Protein AF-A0A427QVI4-F1 (afdb_monomer_lite)

Foldseek 3Di:
DLCQQADPDPVLVVVLVVLVVVLVVLLVLLVVVVLRDPVLNVVLVVLSVVLVCLSNQHQDPVAHGRDPPDDVVSVVVSVVVNVVSSVVSVVSSVVSND

Secondary structure (DSSP, 8-state):
-HHHHHS--HHHHHHHHHHHHHHHHHHHHHHHHT---HHHHHHHHHHHHHHHHHHTTPPBTTBPPP-TTS-HHHHHHHHHHHHHHHHHHHHHHHHHH-

pLDDT: mean 88.26, std 4.22, range [71.88, 94.31]

Sequence (98 aa):
M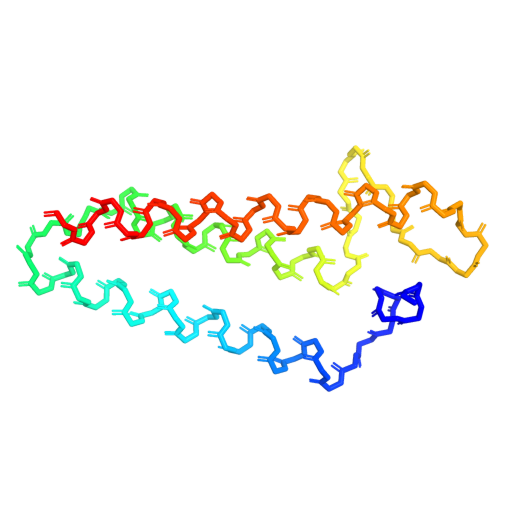KSFLIYDSLIKRYVLLTVGLIIIAFMIAIFFKGELEIDFAIGAVCGYLNIFLLLKNYRFPLIPEVKEDSDDLVMYTRVSLLIFFVLIEFGFLLAALF

Radius of gyration: 14.97 Å; chains: 1; bounding box: 31×21×44 Å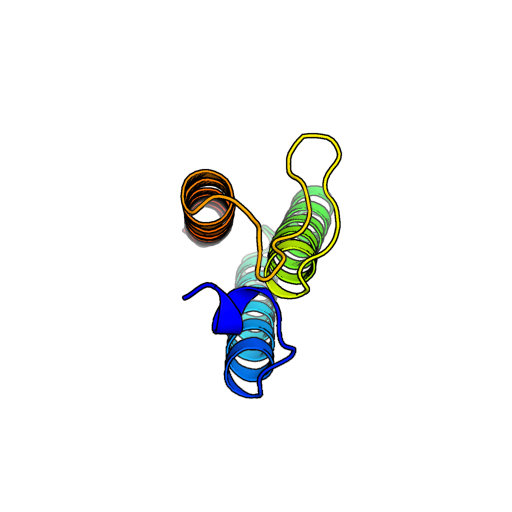

Structure (mmCIF, N/CA/C/O backbone):
data_AF-A0A427QVI4-F1
#
_entry.id   AF-A0A427QVI4-F1
#
loop_
_atom_site.group_PDB
_atom_site.id
_atom_site.type_symbol
_atom_site.label_atom_id
_atom_site.label_alt_id
_atom_site.label_comp_id
_atom_site.label_asym_id
_atom_site.label_entity_id
_atom_site.label_seq_id
_atom_site.pdbx_PDB_ins_code
_atom_site.Cartn_x
_atom_site.Cartn_y
_atom_site.Cartn_z
_atom_site.occupancy
_atom_site.B_iso_or_equiv
_atom_site.auth_seq_id
_atom_site.auth_comp_id
_atom_site.auth_asym_id
_atom_site.auth_atom_id
_atom_site.pdbx_PDB_model_num
ATOM 1 N N . MET A 1 1 ? 16.360 1.280 -11.080 1.00 71.88 1 MET A N 1
ATOM 2 C CA . MET A 1 1 ? 14.950 1.348 -10.616 1.00 71.88 1 MET A CA 1
ATOM 3 C C . MET A 1 1 ? 13.955 0.703 -11.581 1.00 71.88 1 MET A C 1
ATOM 5 O O . MET A 1 1 ? 13.097 -0.020 -11.097 1.00 71.88 1 MET A O 1
ATOM 9 N N . LYS A 1 2 ? 14.063 0.870 -12.910 1.00 75.94 2 LYS A N 1
ATOM 10 C CA . LYS A 1 2 ? 13.172 0.190 -13.880 1.00 75.94 2 LYS A CA 1
ATOM 11 C C . LYS A 1 2 ? 13.067 -1.325 -13.679 1.00 75.94 2 LYS A C 1
ATOM 13 O O . LYS A 1 2 ? 11.969 -1.832 -13.499 1.00 75.94 2 LYS A O 1
ATOM 18 N N . SER A 1 3 ? 14.204 -2.021 -13.592 1.00 80.38 3 SER A N 1
ATOM 19 C CA . SER A 1 3 ? 14.241 -3.466 -13.304 1.00 80.38 3 SER A CA 1
ATOM 20 C C . SER A 1 3 ? 13.514 -3.823 -11.999 1.00 80.38 3 SER A C 1
ATOM 22 O O . SER A 1 3 ? 12.773 -4.801 -11.962 1.00 80.38 3 SER A O 1
ATOM 24 N N . PHE A 1 4 ? 13.624 -2.980 -10.960 1.00 81.81 4 PHE A N 1
ATOM 25 C CA . PHE A 1 4 ? 12.839 -3.172 -9.744 1.00 81.81 4 PHE A CA 1
ATOM 26 C C . PHE A 1 4 ? 11.353 -3.157 -10.078 1.00 81.81 4 PHE A C 1
ATOM 28 O O . PHE A 1 4 ? 10.710 -4.136 -9.768 1.00 81.81 4 PHE A O 1
ATOM 35 N N . LEU A 1 5 ? 10.808 -2.144 -10.759 1.00 80.44 5 LEU A N 1
ATOM 36 C CA . LEU A 1 5 ? 9.374 -2.089 -11.087 1.00 80.44 5 LEU A CA 1
ATOM 37 C C . LEU A 1 5 ? 8.900 -3.192 -12.039 1.00 80.44 5 LEU A C 1
ATOM 39 O O . LEU A 1 5 ? 7.792 -3.673 -11.842 1.00 80.44 5 LEU A O 1
ATOM 43 N N . ILE A 1 6 ? 9.723 -3.641 -12.982 1.00 82.62 6 ILE A N 1
ATOM 44 C CA . ILE A 1 6 ? 9.343 -4.648 -13.984 1.00 82.62 6 ILE A CA 1
ATOM 45 C C . ILE A 1 6 ? 9.302 -6.057 -13.380 1.00 82.62 6 ILE A C 1
ATOM 47 O O . ILE A 1 6 ? 8.304 -6.761 -13.507 1.00 82.62 6 ILE A O 1
ATOM 51 N N . TYR A 1 7 ? 10.369 -6.470 -12.696 1.00 84.75 7 TYR A N 1
ATOM 52 C CA . TYR A 1 7 ? 10.537 -7.861 -12.280 1.00 84.75 7 TYR A CA 1
ATOM 53 C C . TYR A 1 7 ? 9.917 -8.131 -10.906 1.00 84.75 7 TYR A C 1
ATOM 55 O O . TYR A 1 7 ? 9.964 -7.291 -10.001 1.00 84.75 7 TYR A O 1
ATOM 63 N N . ASP A 1 8 ? 9.346 -9.322 -10.718 1.00 82.06 8 ASP A N 1
ATOM 64 C CA . ASP A 1 8 ? 8.903 -9.774 -9.398 1.00 82.06 8 ASP A CA 1
ATOM 65 C C . ASP A 1 8 ? 10.114 -10.191 -8.554 1.00 82.06 8 ASP A C 1
ATOM 67 O O . ASP A 1 8 ? 10.541 -11.343 -8.563 1.00 82.06 8 ASP A O 1
ATOM 71 N N . SER A 1 9 ? 10.709 -9.226 -7.857 1.00 86.38 9 SER A N 1
ATOM 72 C CA . SER A 1 9 ? 11.884 -9.458 -7.021 1.00 86.38 9 SER A CA 1
ATOM 73 C C . SER A 1 9 ? 11.509 -9.907 -5.606 1.00 86.38 9 SER A C 1
ATOM 75 O O . SER A 1 9 ? 10.455 -9.553 -5.072 1.00 86.38 9 SER A O 1
ATOM 77 N N . LEU A 1 10 ? 12.423 -10.627 -4.947 1.00 87.25 10 LEU A N 1
ATOM 78 C CA . LEU A 1 10 ? 12.299 -10.950 -3.519 1.00 87.25 10 LEU A CA 1
ATOM 79 C C . LEU A 1 10 ? 12.104 -9.690 -2.667 1.00 87.25 10 LEU A C 1
ATOM 81 O O . LEU A 1 10 ? 11.284 -9.686 -1.755 1.00 87.25 10 LEU A O 1
ATOM 85 N N . ILE A 1 11 ? 12.791 -8.597 -3.014 1.00 86.94 11 ILE A N 1
ATOM 86 C CA . ILE A 1 11 ? 12.679 -7.315 -2.310 1.00 86.94 11 ILE A CA 1
ATOM 87 C C . ILE A 1 11 ? 11.236 -6.802 -2.343 1.00 86.94 11 ILE A C 1
ATOM 89 O O . ILE A 1 11 ? 10.708 -6.430 -1.300 1.00 86.94 11 ILE A O 1
ATOM 93 N N . LYS A 1 12 ? 10.555 -6.835 -3.498 1.00 88.88 12 LYS A N 1
ATOM 94 C CA . LYS A 1 12 ? 9.139 -6.436 -3.576 1.00 88.88 12 LYS A CA 1
ATOM 95 C C . LYS A 1 12 ? 8.254 -7.267 -2.669 1.00 88.88 12 LYS A C 1
ATOM 97 O O . LYS A 1 12 ? 7.375 -6.722 -2.014 1.00 88.88 12 LYS A O 1
ATOM 102 N N . ARG A 1 13 ? 8.475 -8.582 -2.641 1.00 89.25 13 ARG A N 1
ATOM 103 C CA . ARG A 1 13 ? 7.702 -9.493 -1.793 1.00 89.25 13 ARG A CA 1
ATOM 104 C C . ARG A 1 13 ? 7.888 -9.153 -0.320 1.00 89.25 13 ARG A C 1
ATOM 106 O O . ARG A 1 13 ? 6.898 -9.060 0.391 1.00 89.25 13 ARG A O 1
ATOM 113 N N . TYR A 1 14 ? 9.121 -8.889 0.110 1.00 90.69 14 TYR A N 1
ATOM 114 C CA . TYR A 1 14 ? 9.386 -8.443 1.476 1.00 90.69 14 TYR A CA 1
ATOM 115 C C . TYR A 1 14 ? 8.743 -7.090 1.780 1.00 90.69 14 TYR A C 1
ATOM 117 O O . TYR A 1 14 ? 8.093 -6.968 2.809 1.00 90.69 14 TYR A O 1
ATOM 125 N N . VAL A 1 15 ? 8.834 -6.106 0.879 1.00 88.81 15 VAL A N 1
ATOM 126 C CA . VAL A 1 15 ? 8.154 -4.809 1.052 1.00 88.81 15 VAL A CA 1
ATOM 127 C C . VAL A 1 15 ? 6.643 -5.002 1.213 1.00 88.81 15 VAL A C 1
ATOM 129 O O . VAL A 1 15 ? 6.056 -4.459 2.141 1.00 88.81 15 VAL A O 1
ATOM 132 N N . LEU A 1 16 ? 6.017 -5.820 0.364 1.00 91.31 16 LEU A N 1
ATOM 133 C CA . LEU A 1 16 ? 4.579 -6.101 0.422 1.00 91.31 16 LEU A CA 1
ATOM 134 C C . LEU A 1 16 ? 4.158 -6.830 1.696 1.00 91.31 16 LEU A C 1
ATOM 136 O O . LEU A 1 16 ? 3.107 -6.519 2.254 1.00 91.31 16 LEU A O 1
ATOM 140 N N . LEU A 1 17 ? 4.960 -7.792 2.151 1.00 92.25 17 LEU A N 1
ATOM 141 C CA . LEU A 1 17 ? 4.716 -8.494 3.407 1.00 92.25 17 LEU A CA 1
ATOM 142 C C . LEU A 1 17 ? 4.828 -7.533 4.588 1.00 92.25 17 LEU A C 1
ATOM 144 O O . LEU A 1 17 ? 3.926 -7.488 5.417 1.00 92.25 17 LEU A O 1
ATOM 148 N N . THR A 1 18 ? 5.885 -6.723 4.636 1.00 92.19 18 THR A N 1
ATOM 149 C CA . THR A 1 18 ? 6.096 -5.748 5.709 1.00 92.19 18 THR A CA 1
ATOM 150 C C . THR A 1 18 ? 4.970 -4.720 5.765 1.00 92.19 18 THR A C 1
ATOM 152 O O . THR A 1 18 ? 4.425 -4.490 6.839 1.00 92.19 18 THR A O 1
ATOM 155 N N . VAL A 1 19 ? 4.566 -4.140 4.629 1.00 90.62 19 VAL A N 1
ATOM 156 C CA . VAL A 1 19 ? 3.442 -3.187 4.585 1.00 90.62 19 VAL A CA 1
ATOM 157 C C . VAL A 1 19 ? 2.146 -3.855 5.049 1.00 90.62 19 VAL A C 1
ATOM 159 O O . VAL A 1 19 ? 1.429 -3.282 5.863 1.00 90.62 19 VAL A O 1
ATOM 162 N N . GLY A 1 20 ? 1.867 -5.084 4.604 1.00 92.31 20 GLY A N 1
ATOM 163 C CA . GLY A 1 20 ? 0.676 -5.822 5.031 1.00 92.31 20 GLY A CA 1
ATOM 164 C C . GLY A 1 20 ? 0.661 -6.102 6.537 1.00 92.31 20 GLY A C 1
ATOM 165 O O . GLY A 1 20 ? -0.357 -5.894 7.192 1.00 92.31 20 GLY A O 1
ATOM 166 N N . LEU A 1 21 ? 1.800 -6.509 7.106 1.00 94.31 21 LEU A N 1
ATOM 167 C CA . LEU A 1 21 ? 1.945 -6.731 8.547 1.00 94.31 21 LEU A CA 1
ATOM 168 C C . LEU A 1 21 ? 1.739 -5.446 9.353 1.00 94.31 21 LEU A C 1
ATOM 170 O O . LEU A 1 21 ? 1.087 -5.489 10.393 1.00 94.31 21 LEU A O 1
ATOM 174 N N . ILE A 1 22 ? 2.255 -4.312 8.870 1.00 92.12 22 ILE A N 1
ATOM 175 C CA . ILE A 1 22 ? 2.046 -3.004 9.503 1.00 92.12 22 ILE A CA 1
ATOM 176 C C . ILE A 1 22 ? 0.552 -2.667 9.523 1.00 92.12 22 ILE A C 1
ATOM 178 O O . ILE A 1 22 ? 0.018 -2.374 10.588 1.00 92.12 22 ILE A O 1
ATOM 182 N N . ILE A 1 23 ? -0.136 -2.767 8.382 1.00 92.19 23 ILE A N 1
ATOM 183 C CA . ILE A 1 23 ? -1.571 -2.461 8.287 1.00 92.19 23 ILE A CA 1
ATOM 184 C C . ILE A 1 23 ? -2.383 -3.356 9.232 1.00 92.19 23 ILE A C 1
ATOM 186 O O . ILE A 1 23 ? -3.229 -2.859 9.972 1.00 92.19 23 ILE A O 1
ATOM 190 N N . ILE A 1 24 ? -2.084 -4.659 9.284 1.00 93.38 24 ILE A N 1
ATOM 191 C CA . ILE A 1 24 ? -2.736 -5.590 10.218 1.00 93.38 24 ILE A CA 1
ATOM 192 C C . ILE A 1 24 ? -2.484 -5.185 11.675 1.00 93.38 24 ILE A C 1
ATOM 194 O O . ILE A 1 24 ? -3.426 -5.160 12.465 1.00 93.38 24 ILE A O 1
ATOM 198 N N . ALA A 1 25 ? -1.247 -4.839 12.039 1.00 93.25 25 ALA A N 1
ATOM 199 C CA . ALA A 1 25 ? -0.921 -4.414 13.398 1.00 93.25 25 ALA A CA 1
ATOM 200 C C . ALA A 1 25 ? -1.704 -3.155 13.812 1.00 93.25 25 ALA A C 1
ATOM 202 O O . ALA A 1 25 ? -2.246 -3.113 14.917 1.00 93.25 25 ALA A O 1
ATOM 203 N N . PHE A 1 26 ? -1.825 -2.167 12.918 1.00 92.06 26 PHE A N 1
ATOM 204 C CA . PHE A 1 26 ? -2.636 -0.970 13.156 1.00 92.06 26 PHE A CA 1
ATOM 205 C C . PHE A 1 26 ? -4.124 -1.292 13.282 1.00 92.06 26 PHE A C 1
ATOM 207 O O . PHE A 1 26 ? -4.751 -0.843 14.237 1.00 92.06 26 PHE A O 1
ATOM 214 N N . MET A 1 27 ? -4.687 -2.106 12.383 1.00 91.44 27 MET A N 1
ATOM 215 C CA . MET A 1 27 ? -6.096 -2.509 12.475 1.00 91.44 27 MET A CA 1
ATOM 216 C C . MET A 1 27 ? -6.403 -3.198 13.809 1.00 91.44 27 MET A C 1
ATOM 218 O O . MET A 1 27 ? -7.422 -2.903 14.426 1.00 91.44 27 MET A O 1
ATOM 222 N N . ILE A 1 28 ? -5.512 -4.075 14.286 1.00 91.62 28 ILE A N 1
ATOM 223 C CA . ILE A 1 28 ? -5.654 -4.730 15.594 1.00 91.62 28 ILE A CA 1
ATOM 224 C C . ILE A 1 28 ? -5.607 -3.696 16.728 1.00 91.62 28 ILE A C 1
ATOM 226 O O . ILE A 1 28 ? -6.433 -3.748 17.636 1.00 91.62 28 ILE A O 1
ATOM 230 N N . ALA A 1 29 ? -4.669 -2.746 16.685 1.00 91.31 29 ALA A N 1
ATOM 231 C CA . ALA A 1 29 ? -4.553 -1.709 17.708 1.00 91.31 29 ALA A CA 1
ATOM 232 C C . ALA A 1 29 ? -5.802 -0.808 17.773 1.00 91.31 29 ALA A C 1
ATOM 234 O O . ALA A 1 29 ? -6.343 -0.584 18.855 1.00 91.31 29 ALA A O 1
ATOM 235 N N . ILE A 1 30 ? -6.302 -0.360 16.618 1.00 90.75 30 ILE A N 1
ATOM 236 C CA . ILE A 1 30 ? -7.515 0.464 16.499 1.00 90.75 30 ILE A CA 1
ATOM 237 C C . ILE A 1 30 ? -8.754 -0.329 16.946 1.00 90.75 30 ILE A C 1
ATOM 239 O O . ILE A 1 30 ? -9.620 0.205 17.640 1.00 90.75 30 ILE A O 1
ATOM 243 N N . PHE A 1 31 ? -8.815 -1.630 16.637 1.00 89.81 31 PHE A N 1
ATOM 244 C CA . PHE A 1 31 ? -9.875 -2.515 17.127 1.00 89.81 31 PHE A CA 1
ATOM 245 C C . PHE A 1 31 ? -9.923 -2.561 18.655 1.00 89.81 31 PHE A C 1
ATOM 247 O O . PHE A 1 31 ? -10.994 -2.407 19.237 1.00 89.81 31 PHE A O 1
ATOM 254 N N . PHE A 1 32 ? -8.774 -2.713 19.321 1.00 89.69 32 PHE A N 1
ATOM 255 C CA . PHE A 1 32 ? -8.713 -2.710 20.786 1.00 89.69 32 PHE A CA 1
ATOM 256 C C . PHE A 1 32 ? -9.051 -1.352 21.416 1.00 89.69 32 PHE A C 1
ATOM 258 O O . PHE A 1 32 ? -9.494 -1.321 22.562 1.00 89.69 32 PHE A O 1
ATOM 265 N N . LYS A 1 33 ? -8.893 -0.248 20.677 1.00 89.44 33 LYS A N 1
ATOM 266 C CA . LYS A 1 33 ? -9.362 1.086 21.087 1.00 89.44 33 LYS A CA 1
ATOM 267 C C . LYS A 1 33 ? -10.891 1.227 20.991 1.00 89.44 33 LYS A C 1
ATOM 269 O O . LYS A 1 33 ? -11.459 2.134 21.585 1.00 89.44 33 LYS A O 1
ATOM 274 N N . GLY A 1 34 ? -11.563 0.312 20.286 1.00 86.12 34 GLY A N 1
ATOM 275 C CA . GLY A 1 34 ? -13.005 0.361 20.034 1.00 86.12 34 GLY A CA 1
ATOM 276 C C . GLY A 1 34 ? -13.405 1.331 18.918 1.00 86.12 34 GLY A C 1
ATOM 277 O O . GLY A 1 34 ? -14.590 1.597 18.754 1.00 86.12 34 GLY A O 1
ATOM 278 N N . GLU A 1 35 ? -12.437 1.837 18.148 1.00 84.06 35 GLU A N 1
ATOM 279 C CA . GLU A 1 35 ? -12.631 2.854 17.100 1.00 84.06 35 GLU A CA 1
ATOM 280 C C . GLU A 1 35 ? -12.569 2.261 15.679 1.00 84.06 35 GLU A C 1
ATOM 282 O O . GLU A 1 35 ? -12.590 2.991 14.691 1.00 84.06 35 GLU A O 1
ATOM 287 N N . LEU A 1 36 ? -12.475 0.930 15.542 1.00 87.12 36 LEU A N 1
ATOM 288 C CA . LEU A 1 36 ? -12.373 0.300 14.224 1.00 87.12 36 LEU A CA 1
ATOM 289 C C . LEU A 1 36 ? -13.735 0.244 13.528 1.00 87.12 36 LEU A C 1
ATOM 291 O O . LEU A 1 36 ? -14.526 -0.677 13.733 1.00 87.12 36 LEU A O 1
ATOM 295 N N . GLU A 1 37 ? -13.968 1.206 12.647 1.00 88.31 37 GLU A N 1
ATOM 296 C CA . GLU A 1 37 ? -15.115 1.208 11.748 1.00 88.31 37 GLU A CA 1
ATOM 297 C C . GLU A 1 37 ? -14.894 0.278 10.543 1.00 88.31 37 GLU A C 1
ATOM 299 O O . GLU A 1 37 ? -13.775 0.082 10.059 1.00 88.31 37 GLU A O 1
ATOM 304 N N . ILE A 1 38 ? -15.984 -0.296 10.024 1.00 86.25 38 ILE A N 1
ATOM 305 C CA . ILE A 1 38 ? -15.942 -1.184 8.849 1.00 86.25 38 ILE A CA 1
ATOM 306 C C . ILE A 1 38 ? -15.406 -0.432 7.627 1.00 86.25 38 ILE A C 1
ATOM 308 O O . ILE A 1 38 ? -14.569 -0.963 6.896 1.00 86.25 38 ILE A O 1
ATOM 312 N N . ASP A 1 39 ? -15.840 0.812 7.440 1.00 86.56 39 ASP A N 1
ATOM 313 C CA . ASP A 1 39 ? -15.417 1.661 6.325 1.00 86.56 39 ASP A CA 1
ATOM 314 C C . ASP A 1 39 ? -13.906 1.920 6.372 1.00 86.56 39 ASP A C 1
ATOM 316 O O . ASP A 1 39 ? -13.227 1.873 5.344 1.00 86.56 39 ASP A O 1
ATOM 320 N N . PHE A 1 40 ? -13.357 2.085 7.579 1.00 88.50 40 PHE A N 1
ATOM 321 C CA . PHE A 1 40 ? -11.922 2.218 7.798 1.00 88.50 40 PHE A CA 1
ATOM 322 C C . PHE A 1 40 ? -11.164 0.932 7.448 1.00 88.50 40 PHE A C 1
ATOM 324 O O . PHE A 1 40 ? -10.178 0.976 6.713 1.00 88.50 40 PHE A O 1
ATOM 331 N N . ALA A 1 41 ? -11.635 -0.227 7.919 1.00 88.81 41 ALA A N 1
ATOM 332 C CA . ALA A 1 41 ? -11.005 -1.512 7.614 1.00 88.81 41 ALA A CA 1
ATOM 333 C C . ALA A 1 41 ? -11.004 -1.806 6.102 1.00 88.81 41 ALA A C 1
ATOM 335 O O . ALA A 1 41 ? -9.996 -2.253 5.552 1.00 88.81 41 ALA A O 1
ATOM 336 N N . ILE A 1 42 ? -12.109 -1.505 5.408 1.00 90.38 42 ILE A N 1
ATOM 337 C CA . ILE A 1 42 ? -12.194 -1.603 3.944 1.00 90.38 42 ILE A CA 1
ATOM 338 C C . ILE A 1 42 ? -11.207 -0.635 3.288 1.00 90.38 42 ILE A C 1
ATOM 340 O O . ILE A 1 42 ? -10.494 -1.032 2.365 1.00 90.38 42 ILE A O 1
ATOM 344 N N . GLY A 1 43 ? -11.135 0.608 3.773 1.00 90.44 43 GLY A N 1
ATOM 345 C CA . GLY A 1 43 ? -10.181 1.614 3.314 1.00 90.44 43 GLY A CA 1
ATOM 346 C C . GLY A 1 43 ? -8.742 1.109 3.378 1.00 90.44 43 GLY A C 1
ATOM 347 O O . GLY A 1 43 ? -8.050 1.126 2.359 1.00 90.44 43 GLY A O 1
ATOM 348 N N . ALA A 1 44 ? -8.340 0.550 4.520 1.00 91.50 44 ALA A N 1
ATOM 349 C CA . ALA A 1 44 ? -6.981 0.070 4.728 1.00 91.50 44 ALA A CA 1
ATOM 350 C C . ALA A 1 44 ? -6.613 -1.127 3.836 1.00 91.50 44 ALA A C 1
ATOM 352 O O . ALA A 1 44 ? -5.522 -1.203 3.258 1.00 91.50 44 ALA A O 1
ATOM 353 N N . VAL A 1 45 ? -7.556 -2.054 3.643 1.00 91.69 45 VAL A N 1
ATOM 354 C CA . VAL A 1 45 ? -7.387 -3.178 2.710 1.00 91.69 45 VAL A CA 1
ATOM 355 C C . VAL A 1 45 ? -7.290 -2.682 1.263 1.00 91.69 45 VAL A C 1
ATOM 357 O O . VAL A 1 45 ? -6.429 -3.138 0.507 1.00 91.69 45 VAL A O 1
ATOM 360 N N . CYS A 1 46 ? -8.124 -1.721 0.865 1.00 91.94 46 CYS A N 1
ATOM 361 C CA . CYS A 1 46 ? -8.069 -1.107 -0.462 1.00 91.94 46 CYS A CA 1
ATOM 362 C C . CYS A 1 46 ? -6.751 -0.350 -0.694 1.00 91.94 46 CYS A C 1
ATOM 364 O O . CYS A 1 46 ? -6.151 -0.475 -1.766 1.00 91.94 46 CYS A O 1
ATOM 366 N N . GLY A 1 47 ? -6.261 0.395 0.299 1.00 92.00 47 GLY A N 1
ATOM 367 C CA . GLY A 1 47 ? -4.964 1.073 0.258 1.00 92.00 47 GLY A CA 1
ATOM 368 C C . GLY A 1 47 ? -3.813 0.090 0.050 1.00 92.00 47 GLY A C 1
ATOM 369 O O . GLY A 1 47 ? -3.005 0.252 -0.872 1.00 92.00 47 GLY A O 1
ATOM 370 N N . TYR A 1 48 ? -3.806 -1.007 0.813 1.00 92.38 48 TYR A N 1
ATOM 371 C CA . TYR A 1 48 ? -2.853 -2.102 0.633 1.00 92.38 48 TYR A CA 1
ATOM 372 C C . TYR A 1 48 ? -2.877 -2.687 -0.786 1.00 92.38 48 TYR A C 1
ATOM 374 O O . TYR A 1 48 ? -1.827 -2.859 -1.412 1.00 92.38 48 TYR A O 1
ATOM 382 N N . LEU A 1 49 ? -4.067 -2.975 -1.321 1.00 91.81 49 LEU A N 1
ATOM 383 C CA . LEU A 1 49 ? -4.220 -3.542 -2.663 1.00 91.81 49 LEU A CA 1
ATOM 384 C C . LEU A 1 49 ? -3.692 -2.599 -3.752 1.00 91.81 49 LEU A C 1
ATOM 386 O O . LEU A 1 49 ? -3.057 -3.060 -4.701 1.00 91.81 49 LEU A O 1
ATOM 390 N N . ASN A 1 50 ? -3.874 -1.285 -3.608 1.00 90.62 50 ASN A N 1
ATOM 391 C CA . ASN A 1 50 ? -3.309 -0.309 -4.543 1.00 90.62 50 ASN A CA 1
ATOM 392 C C . ASN A 1 50 ? -1.773 -0.343 -4.550 1.0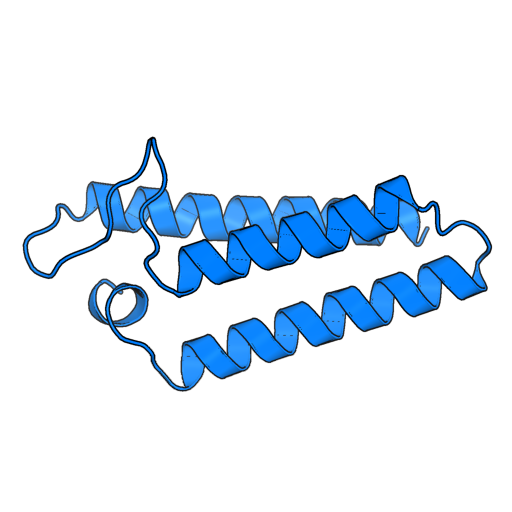0 90.62 50 ASN A C 1
ATOM 394 O O . ASN A 1 50 ? -1.157 -0.410 -5.619 1.00 90.62 50 ASN A O 1
ATOM 398 N N . ILE A 1 51 ? -1.149 -0.378 -3.368 1.00 91.12 51 ILE A N 1
ATOM 399 C CA . ILE A 1 51 ? 0.307 -0.534 -3.210 1.00 91.12 51 ILE A CA 1
ATOM 400 C C . ILE A 1 51 ? 0.775 -1.853 -3.847 1.00 91.12 51 ILE A C 1
ATOM 402 O O . ILE A 1 51 ? 1.775 -1.877 -4.572 1.00 91.12 51 ILE A O 1
ATOM 406 N N . PHE A 1 52 ? 0.026 -2.939 -3.630 1.00 91.25 52 PHE A N 1
ATOM 407 C CA . PHE A 1 52 ? 0.297 -4.251 -4.213 1.00 91.25 52 PHE A CA 1
ATOM 408 C C . PHE A 1 52 ? 0.302 -4.228 -5.742 1.00 91.25 52 PHE A C 1
ATOM 410 O O . PHE A 1 52 ? 1.280 -4.650 -6.366 1.00 91.25 52 PHE A O 1
ATOM 417 N N . LEU A 1 53 ? -0.755 -3.696 -6.355 1.00 91.00 53 LEU A N 1
ATOM 418 C CA . LEU A 1 53 ? -0.895 -3.611 -7.809 1.00 91.00 53 LEU A CA 1
ATOM 419 C C . LEU A 1 53 ? 0.189 -2.722 -8.434 1.00 91.00 53 LEU A C 1
ATOM 421 O O . LEU A 1 53 ? 0.768 -3.067 -9.471 1.00 91.00 53 LEU A O 1
ATOM 425 N N . LEU A 1 54 ? 0.529 -1.607 -7.781 1.00 89.25 54 LEU A N 1
ATOM 426 C CA . LEU A 1 54 ? 1.638 -0.761 -8.210 1.00 89.25 54 LEU A CA 1
ATOM 427 C C . LEU A 1 54 ? 2.961 -1.527 -8.150 1.00 89.25 54 LEU A C 1
ATOM 429 O O . LEU A 1 54 ? 3.673 -1.589 -9.147 1.00 89.25 54 LEU A O 1
ATOM 433 N N . LEU A 1 55 ? 3.293 -2.206 -7.056 1.00 89.12 55 LEU A N 1
ATOM 434 C CA . LEU A 1 55 ? 4.543 -2.971 -6.996 1.00 89.12 55 LEU A CA 1
ATOM 435 C C . LEU A 1 55 ? 4.579 -4.153 -7.980 1.00 89.12 55 LEU A C 1
ATOM 437 O O . LEU A 1 55 ? 5.648 -4.475 -8.501 1.00 89.12 55 LEU A O 1
ATOM 441 N N . LYS A 1 56 ? 3.437 -4.760 -8.310 1.00 89.50 56 LYS A N 1
ATOM 442 C CA . LYS A 1 56 ? 3.327 -5.853 -9.295 1.00 89.50 56 LYS A CA 1
ATOM 443 C C . LYS A 1 56 ? 3.324 -5.410 -10.758 1.00 89.50 56 LYS A C 1
ATOM 445 O O . LYS A 1 56 ? 3.137 -6.244 -11.634 1.00 89.50 56 LYS A O 1
ATOM 450 N N . ASN A 1 57 ? 3.580 -4.133 -11.029 1.00 89.00 57 ASN A N 1
ATOM 451 C CA . ASN A 1 57 ? 3.580 -3.583 -12.385 1.00 89.00 57 ASN A CA 1
ATOM 452 C C . ASN A 1 57 ? 2.232 -3.681 -13.114 1.00 89.00 57 ASN A C 1
ATOM 454 O O . ASN A 1 57 ? 2.197 -3.683 -14.336 1.00 89.00 57 ASN A O 1
ATOM 458 N N . TYR A 1 58 ? 1.123 -3.734 -12.373 1.00 87.88 58 TYR A N 1
ATOM 459 C CA . TYR A 1 58 ? -0.206 -3.831 -12.963 1.00 87.88 58 TYR A CA 1
ATOM 460 C C . TYR A 1 58 ? -0.591 -2.564 -13.740 1.00 87.88 58 TYR A C 1
ATOM 462 O O . TYR A 1 58 ? -0.324 -1.442 -13.293 1.00 87.88 58 TYR A O 1
ATOM 470 N N . ARG A 1 59 ? -1.253 -2.713 -14.887 1.00 84.31 59 ARG A N 1
ATOM 471 C CA . ARG A 1 59 ? -1.741 -1.570 -15.663 1.00 84.31 59 ARG A CA 1
ATOM 472 C C . ARG A 1 59 ? -2.831 -0.811 -14.907 1.00 84.31 59 ARG A C 1
ATOM 474 O O . ARG A 1 59 ? -3.906 -1.349 -14.653 1.00 84.31 59 ARG A O 1
ATOM 481 N N . PHE A 1 60 ? -2.593 0.468 -14.633 1.00 79.81 60 PHE A N 1
ATOM 482 C CA . PHE A 1 60 ? -3.638 1.380 -14.169 1.00 79.81 60 PHE A 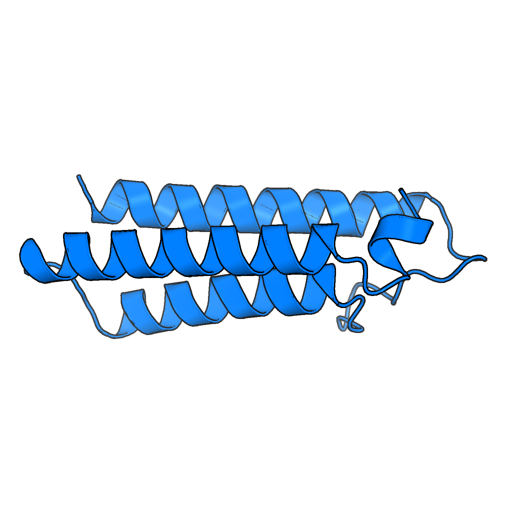CA 1
ATOM 483 C C . PHE A 1 60 ? -4.221 2.158 -15.359 1.00 79.81 60 PHE A C 1
ATOM 485 O O . PHE A 1 60 ? -3.508 2.395 -16.337 1.00 79.81 60 PHE A O 1
ATOM 492 N N . PRO A 1 61 ? -5.492 2.599 -15.304 1.00 75.88 61 PRO A N 1
ATOM 493 C CA . PRO A 1 61 ? -6.134 3.303 -16.419 1.00 75.88 61 PRO A CA 1
ATOM 494 C C . PRO A 1 61 ? -5.353 4.528 -16.915 1.00 75.88 61 PRO A C 1
ATOM 496 O O . PRO A 1 61 ? -5.288 4.773 -18.115 1.00 75.88 61 PRO A O 1
ATOM 499 N N . LEU A 1 62 ? -4.728 5.265 -15.992 1.00 75.81 62 LEU A N 1
ATOM 500 C CA . LEU A 1 62 ? -3.982 6.496 -16.272 1.00 75.81 62 LEU A CA 1
ATOM 501 C C . LEU A 1 62 ? -2.460 6.300 -16.298 1.00 75.81 62 LEU A C 1
ATOM 503 O O . LEU A 1 62 ? -1.730 7.248 -16.571 1.00 75.81 62 LEU A O 1
ATOM 507 N N . ILE A 1 63 ? -1.966 5.100 -15.975 1.00 81.38 63 ILE A N 1
ATOM 508 C CA . ILE A 1 63 ? -0.531 4.849 -15.802 1.00 81.38 63 ILE A CA 1
ATOM 509 C C . ILE A 1 63 ? -0.194 3.504 -16.427 1.00 81.38 63 ILE A C 1
ATOM 511 O O . ILE A 1 63 ? -0.587 2.458 -15.891 1.00 81.38 63 ILE A O 1
ATOM 515 N N . PRO A 1 64 ? 0.530 3.515 -17.555 1.00 84.38 64 PRO A N 1
ATOM 516 C CA . PRO A 1 64 ? 0.916 2.287 -18.213 1.00 84.38 64 PRO A CA 1
ATOM 517 C C . PRO A 1 64 ? 1.875 1.473 -17.339 1.00 84.38 64 PRO A C 1
ATOM 519 O O . PRO A 1 64 ? 2.486 1.957 -16.381 1.00 84.38 64 PRO A O 1
ATOM 522 N N . GLU A 1 65 ? 1.990 0.198 -17.681 1.00 87.75 65 GLU A N 1
ATOM 523 C CA . GLU A 1 65 ? 3.001 -0.685 -17.109 1.00 87.75 65 GLU A CA 1
ATOM 524 C C . GLU A 1 65 ? 4.393 -0.186 -17.500 1.00 87.75 65 GLU A C 1
ATOM 526 O O . GLU A 1 65 ? 4.595 0.300 -18.615 1.00 87.75 65 GLU A O 1
ATOM 531 N N . VAL A 1 66 ? 5.362 -0.327 -16.598 1.00 87.50 66 VAL A N 1
ATOM 532 C CA . VAL A 1 66 ? 6.761 -0.041 -16.923 1.00 87.50 66 VAL A CA 1
ATOM 533 C C . VAL A 1 66 ? 7.304 -1.223 -17.711 1.00 87.50 66 VAL A C 1
ATOM 535 O O . VAL A 1 66 ? 7.207 -2.365 -17.272 1.00 87.50 66 VAL A O 1
ATOM 538 N N . LYS A 1 67 ? 7.890 -0.943 -18.864 1.00 88.06 67 LYS A N 1
ATOM 539 C CA . LYS A 1 67 ? 8.621 -1.881 -19.717 1.00 88.06 67 LYS A CA 1
ATOM 540 C C . LYS A 1 67 ? 10.070 -1.414 -19.849 1.00 88.06 67 LYS A C 1
ATOM 542 O O . LYS A 1 67 ? 10.412 -0.315 -19.408 1.00 88.06 67 LYS A O 1
ATOM 547 N N . GLU A 1 68 ? 10.932 -2.238 -20.433 1.00 84.81 68 GLU A N 1
ATOM 548 C CA . GLU A 1 68 ? 12.350 -1.887 -20.609 1.00 84.81 68 GLU A CA 1
ATOM 549 C C . GLU A 1 68 ? 12.541 -0.638 -21.486 1.00 84.81 68 GLU A C 1
ATOM 551 O O . GLU A 1 68 ? 13.399 0.192 -21.190 1.00 84.81 68 GLU A O 1
ATOM 556 N N . ASP A 1 69 ? 11.679 -0.463 -22.487 1.00 87.31 69 ASP A N 1
ATOM 557 C CA . ASP A 1 69 ? 11.627 0.664 -23.423 1.00 87.31 69 ASP A CA 1
ATOM 558 C C . ASP A 1 69 ? 10.800 1.862 -22.921 1.00 87.31 69 ASP A C 1
ATOM 560 O O . ASP A 1 69 ? 10.736 2.893 -23.588 1.00 87.31 69 ASP A O 1
ATOM 564 N N . SER A 1 70 ? 10.153 1.756 -21.755 1.00 84.00 70 SER A N 1
ATOM 565 C CA . SER A 1 70 ? 9.327 2.844 -21.218 1.00 84.00 70 SER A CA 1
ATOM 566 C C . SER A 1 70 ? 10.157 4.069 -20.855 1.00 84.00 70 SER A C 1
ATOM 568 O O . SER A 1 70 ? 11.281 3.939 -20.382 1.00 84.00 70 SER A O 1
ATOM 570 N N . ASP A 1 71 ? 9.580 5.260 -20.996 1.00 86.31 71 ASP A N 1
ATOM 571 C CA . ASP A 1 71 ? 10.204 6.509 -20.553 1.00 86.31 71 ASP A CA 1
ATOM 572 C C . ASP A 1 71 ? 10.496 6.473 -19.036 1.00 86.31 71 ASP A C 1
ATOM 574 O O . ASP A 1 71 ? 9.736 5.906 -18.240 1.00 86.31 71 ASP A O 1
ATOM 578 N N . ASP A 1 72 ? 11.602 7.091 -18.626 1.00 87.31 72 ASP A N 1
ATOM 579 C CA . ASP A 1 72 ? 11.925 7.317 -17.219 1.00 87.31 72 ASP A CA 1
ATOM 580 C C . ASP A 1 72 ? 10.819 8.116 -16.514 1.00 87.31 72 ASP A C 1
ATOM 582 O O . ASP A 1 72 ? 10.547 7.859 -15.340 1.00 87.31 72 ASP A O 1
ATOM 586 N N . LEU A 1 73 ? 10.109 9.004 -17.223 1.00 87.44 73 LEU A N 1
ATOM 587 C CA . LEU A 1 73 ? 8.959 9.730 -16.677 1.00 87.44 73 LEU A CA 1
ATOM 588 C C . LEU A 1 73 ? 7.884 8.779 -16.126 1.00 87.44 73 LEU A C 1
ATOM 590 O O . LEU A 1 73 ? 7.419 8.967 -15.003 1.00 87.44 73 LEU A O 1
ATOM 594 N N . VAL A 1 74 ? 7.543 7.715 -16.864 1.00 87.19 74 VAL A N 1
ATOM 595 C CA . VAL A 1 74 ? 6.554 6.709 -16.431 1.00 87.19 74 VAL A CA 1
ATOM 596 C C . VAL A 1 74 ? 7.026 6.014 -15.156 1.00 87.19 74 VAL A C 1
ATOM 598 O O . VAL A 1 74 ? 6.240 5.802 -14.230 1.00 87.19 74 VAL A O 1
ATOM 601 N N . MET A 1 75 ? 8.321 5.691 -15.084 1.00 88.50 75 MET A N 1
ATOM 602 C CA . MET A 1 75 ? 8.928 5.099 -13.894 1.00 88.50 75 MET A CA 1
ATOM 603 C C . MET A 1 75 ? 8.787 6.035 -12.687 1.00 88.50 75 MET A C 1
ATOM 605 O O . MET A 1 75 ? 8.327 5.595 -11.631 1.00 88.50 75 MET A O 1
ATOM 609 N N . TYR A 1 76 ? 9.149 7.312 -12.838 1.00 88.75 76 TYR A N 1
ATOM 610 C CA . TYR A 1 76 ? 9.057 8.299 -11.764 1.00 88.75 76 TYR A CA 1
ATOM 611 C C . TYR A 1 76 ? 7.619 8.501 -11.299 1.00 88.75 76 TYR A C 1
ATOM 613 O O . TYR A 1 76 ? 7.373 8.407 -10.102 1.00 88.75 76 TYR A O 1
ATOM 621 N N . THR A 1 77 ? 6.658 8.665 -12.211 1.00 89.56 77 THR A N 1
ATOM 622 C CA . THR A 1 77 ? 5.237 8.808 -11.857 1.00 89.56 77 THR A CA 1
ATOM 623 C C . THR A 1 77 ? 4.752 7.646 -10.993 1.00 89.56 77 THR A C 1
ATOM 625 O O . THR A 1 77 ? 4.088 7.850 -9.976 1.00 89.56 77 THR A O 1
ATOM 628 N N . ARG A 1 78 ? 5.125 6.414 -11.354 1.00 90.44 78 ARG A N 1
ATOM 629 C CA . ARG A 1 78 ? 4.707 5.204 -10.637 1.00 90.44 78 ARG A CA 1
ATOM 630 C C . ARG A 1 78 ? 5.325 5.104 -9.244 1.00 90.44 78 ARG A C 1
ATOM 632 O O . ARG A 1 78 ? 4.640 4.725 -8.297 1.00 90.44 78 ARG A O 1
ATOM 639 N N . VAL A 1 79 ? 6.601 5.468 -9.109 1.00 89.62 79 VAL A N 1
ATOM 640 C CA . VAL A 1 79 ? 7.297 5.519 -7.811 1.00 89.62 79 VAL A CA 1
ATOM 641 C C . VAL A 1 79 ? 6.721 6.622 -6.934 1.00 89.62 79 VAL A C 1
ATOM 643 O O . VAL A 1 79 ? 6.456 6.381 -5.761 1.00 89.62 79 VAL A O 1
ATOM 646 N N . SER A 1 80 ? 6.482 7.807 -7.495 1.00 90.94 80 SER A N 1
ATOM 647 C CA . SER A 1 80 ? 5.860 8.917 -6.778 1.00 90.94 80 SER A CA 1
ATOM 648 C C . SER A 1 80 ? 4.501 8.509 -6.225 1.00 90.94 80 SER A C 1
ATOM 650 O O . SER A 1 80 ? 4.246 8.718 -5.046 1.00 90.94 80 SER A O 1
ATOM 652 N N . LEU A 1 81 ? 3.657 7.854 -7.024 1.00 90.56 81 LEU A N 1
ATOM 653 C CA . LEU A 1 81 ? 2.356 7.376 -6.553 1.00 90.56 81 LEU A CA 1
ATOM 654 C C . LEU A 1 81 ? 2.454 6.302 -5.486 1.00 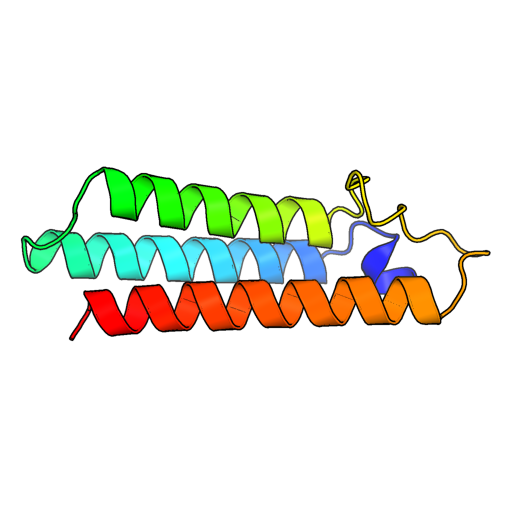90.56 81 LEU A C 1
ATOM 656 O O . LEU A 1 81 ? 1.701 6.355 -4.523 1.00 90.56 81 LEU A O 1
ATOM 660 N N . LEU A 1 82 ? 3.386 5.359 -5.624 1.00 91.19 82 LEU A N 1
ATOM 661 C CA . LEU A 1 82 ? 3.646 4.378 -4.577 1.00 91.19 82 LEU A CA 1
ATOM 662 C C . LEU A 1 82 ? 3.981 5.073 -3.249 1.00 91.19 82 LEU A C 1
ATOM 664 O O . LEU A 1 82 ? 3.412 4.723 -2.220 1.00 91.19 82 LEU A O 1
ATOM 668 N N . ILE A 1 83 ? 4.865 6.075 -3.279 1.00 91.94 83 ILE A N 1
ATOM 669 C CA . ILE A 1 83 ? 5.232 6.860 -2.095 1.00 91.94 83 ILE A CA 1
ATOM 670 C C . ILE A 1 83 ? 4.012 7.611 -1.548 1.00 91.94 83 ILE A C 1
ATOM 672 O O . ILE A 1 83 ? 3.761 7.550 -0.348 1.00 91.94 83 ILE A O 1
ATOM 676 N N . PHE A 1 84 ? 3.228 8.269 -2.406 1.00 92.44 84 PHE A N 1
ATOM 677 C CA . PHE A 1 84 ? 2.014 8.972 -1.989 1.00 92.44 84 PHE A CA 1
ATOM 678 C C . PHE A 1 84 ? 1.006 8.039 -1.317 1.00 92.44 84 PHE A C 1
ATOM 680 O O . PHE A 1 84 ? 0.523 8.368 -0.239 1.00 92.44 84 PHE A O 1
ATOM 687 N N . PHE A 1 85 ? 0.725 6.869 -1.899 1.00 90.75 85 PHE A N 1
ATOM 688 C CA . PHE A 1 85 ? -0.185 5.897 -1.294 1.00 90.75 85 PHE A CA 1
ATOM 689 C C . PHE A 1 85 ? 0.315 5.423 0.066 1.00 90.75 85 PHE A C 1
ATOM 691 O O . PHE A 1 85 ? -0.458 5.417 1.014 1.00 90.75 85 PHE A O 1
ATOM 698 N N . VAL A 1 86 ? 1.603 5.088 0.187 1.00 91.38 86 VAL A N 1
ATOM 699 C CA . VAL A 1 86 ? 2.185 4.662 1.469 1.00 91.38 86 VAL A CA 1
ATOM 700 C C . VAL A 1 86 ? 2.070 5.762 2.525 1.00 91.38 86 VAL A C 1
ATOM 702 O O . VAL A 1 86 ? 1.690 5.473 3.655 1.00 91.38 86 VAL A O 1
ATOM 705 N N . LEU A 1 87 ? 2.374 7.015 2.176 1.00 93.44 87 LEU A N 1
ATOM 706 C CA . LEU A 1 87 ? 2.308 8.136 3.117 1.00 93.44 87 LEU A CA 1
ATOM 707 C C . LEU A 1 87 ? 0.877 8.449 3.557 1.00 93.44 87 LEU A C 1
ATOM 709 O O . LEU A 1 87 ? 0.649 8.683 4.740 1.00 93.44 87 LEU A O 1
ATOM 713 N N . ILE A 1 88 ? -0.073 8.451 2.619 1.00 91.38 88 ILE A N 1
ATOM 714 C CA . ILE A 1 88 ? -1.486 8.712 2.911 1.00 91.38 88 ILE A CA 1
ATOM 715 C C . ILE A 1 88 ? -2.040 7.607 3.810 1.00 91.38 88 ILE A C 1
ATOM 717 O O . ILE A 1 88 ? -2.592 7.907 4.864 1.00 91.38 88 ILE A O 1
ATOM 721 N N . GLU A 1 89 ? -1.838 6.347 3.428 1.00 90.00 89 GLU A N 1
ATOM 722 C CA . GLU A 1 89 ? -2.303 5.180 4.180 1.00 90.00 89 GLU A CA 1
ATOM 723 C C . GLU A 1 89 ? -1.742 5.182 5.605 1.00 90.00 89 GLU A C 1
ATOM 725 O O . GLU A 1 89 ? -2.473 5.067 6.586 1.00 90.00 89 GLU A O 1
ATOM 730 N N . PHE A 1 90 ? -0.435 5.410 5.736 1.00 90.56 90 PHE A N 1
ATOM 731 C CA . PHE A 1 90 ? 0.216 5.489 7.036 1.00 90.56 90 PHE A CA 1
ATOM 732 C C . PHE A 1 90 ? -0.285 6.672 7.876 1.00 90.56 90 PHE A C 1
ATOM 734 O O . PHE A 1 90 ? -0.499 6.524 9.078 1.00 90.56 90 PHE A O 1
ATOM 741 N N . GLY A 1 91 ? -0.511 7.832 7.255 1.00 91.19 91 GLY A N 1
ATOM 742 C CA . GLY A 1 91 ? -1.081 9.003 7.918 1.00 91.19 91 GLY A CA 1
ATOM 743 C C . GLY A 1 91 ? -2.491 8.747 8.451 1.00 91.19 91 GLY A C 1
ATOM 744 O O . GLY A 1 91 ? -2.768 9.078 9.602 1.00 91.19 91 GLY A O 1
ATOM 745 N N . PHE A 1 92 ? -3.354 8.103 7.659 1.00 89.31 92 PHE A N 1
ATOM 746 C CA . PHE A 1 92 ? -4.695 7.704 8.095 1.00 89.31 92 PHE A CA 1
ATOM 747 C C . PHE A 1 92 ? -4.651 6.699 9.251 1.00 89.31 92 PHE A C 1
ATOM 749 O O . PHE A 1 92 ? -5.380 6.867 10.227 1.00 89.31 92 PHE A O 1
ATOM 756 N N . LEU A 1 93 ? -3.768 5.697 9.186 1.00 90.31 93 LEU A N 1
ATOM 757 C CA . LEU A 1 93 ? -3.602 4.706 10.255 1.00 90.31 93 LEU A CA 1
ATOM 758 C C . LEU A 1 93 ? -3.124 5.335 11.567 1.00 90.31 93 LEU A C 1
ATOM 760 O O . LEU A 1 93 ? -3.613 4.971 12.633 1.00 90.31 93 LEU A O 1
ATOM 764 N N . LEU A 1 94 ? -2.199 6.296 11.501 1.00 90.31 94 LEU A N 1
ATOM 765 C CA . LEU A 1 94 ? -1.766 7.047 12.678 1.00 90.31 94 LEU A CA 1
ATOM 766 C C . LEU A 1 94 ? -2.890 7.915 13.245 1.00 90.31 94 LEU A C 1
ATOM 768 O O . LEU A 1 94 ? -3.089 7.918 14.455 1.00 90.31 94 LEU A O 1
ATOM 772 N N . ALA A 1 95 ? -3.628 8.626 12.390 1.00 88.25 95 ALA A N 1
ATOM 773 C CA . ALA A 1 95 ? -4.733 9.479 12.819 1.00 88.25 95 ALA A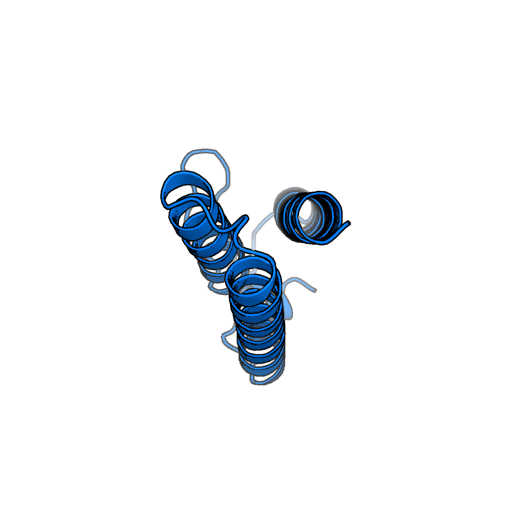 CA 1
ATOM 774 C C . ALA A 1 95 ? -5.857 8.685 13.501 1.00 88.25 95 ALA A C 1
ATOM 776 O O . ALA A 1 95 ? -6.450 9.178 14.446 1.00 88.25 95 ALA A O 1
ATOM 777 N N . ALA A 1 96 ? -6.125 7.457 13.054 1.00 85.94 96 ALA A N 1
ATOM 778 C CA . ALA A 1 96 ? -7.099 6.577 13.700 1.00 85.94 96 ALA A CA 1
ATOM 779 C C . ALA A 1 96 ? -6.577 5.947 15.003 1.00 85.94 96 ALA A C 1
ATOM 781 O O . ALA A 1 96 ? -7.354 5.490 15.837 1.00 85.94 96 ALA A O 1
ATOM 782 N N . LEU A 1 97 ? -5.256 5.883 15.192 1.00 84.88 97 LEU A N 1
ATOM 783 C CA . LEU A 1 97 ? -4.673 5.312 16.400 1.00 84.88 97 LEU A CA 1
ATOM 784 C C . LEU A 1 97 ? -4.694 6.296 17.583 1.00 84.88 97 LEU A C 1
ATOM 786 O O . LEU A 1 97 ? -4.924 5.861 18.713 1.00 84.88 97 LEU A O 1
ATOM 790 N N . PHE A 1 98 ? -4.472 7.593 17.346 1.00 83.50 98 PHE A N 1
ATOM 791 C CA . PHE A 1 98 ? -4.396 8.637 18.383 1.00 83.50 98 PHE A CA 1
ATOM 792 C C . PHE A 1 98 ? -5.727 9.358 18.576 1.00 83.50 98 PHE A C 1
ATOM 794 O O . PHE A 1 98 ? -6.249 9.291 19.712 1.00 83.50 98 PHE A O 1
#